Protein AF-A0A524JKV7-F1 (afdb_monomer_lite)

pLDDT: mean 83.48, std 10.89, range [38.38, 90.56]

Foldseek 3Di:
DVVVLVVVLVCCCPVVVDDPVVSVVVSVVVVLLVVQCVVVVNPDPVPDDPVSVVVSVVVVVVVDPDDD

Secondary structure (DSSP, 8-state):
-HHHHHHHHHHHHHTT---HHHHHHHHHHHHHHHHHHHHTT--SGGG--HHHHHHHHHHHHHTT----

Sequence (68 aa):
MDQLLDSFLTYLTVEKGLSKNTLESYGRDVRKFLTFLEEGQIKTIQEIKYENILDFLSHFKKHGYSDT

Radius of gyration: 13.18 Å; chains: 1; bounding box: 31×18×34 Å

Structure (mmCIF, N/CA/C/O backbone):
data_AF-A0A524JKV7-F1
#
_entry.id   AF-A0A524JKV7-F1
#
loop_
_atom_site.group_PDB
_atom_site.id
_atom_site.type_symbol
_atom_site.label_atom_id
_atom_site.label_alt_id
_atom_site.label_comp_id
_atom_site.label_asym_id
_atom_site.label_entity_id
_atom_site.label_seq_id
_atom_site.pdbx_PDB_ins_code
_atom_site.Cartn_x
_atom_site.Cartn_y
_atom_site.Cartn_z
_atom_site.occupancy
_atom_site.B_iso_or_equiv
_atom_site.auth_seq_id
_atom_site.auth_comp_id
_atom_site.auth_asym_id
_atom_site.auth_atom_id
_atom_site.pdbx_PDB_model_num
ATOM 1 N N . MET A 1 1 ? -10.372 -5.661 -2.948 1.00 77.44 1 MET A N 1
ATOM 2 C CA . MET A 1 1 ? -9.271 -4.761 -3.370 1.00 77.44 1 MET A CA 1
ATOM 3 C C . MET A 1 1 ? -8.256 -5.424 -4.308 1.00 77.44 1 MET A C 1
ATOM 5 O O . MET A 1 1 ? -7.584 -4.702 -5.030 1.00 77.44 1 MET A O 1
ATOM 9 N N . ASP A 1 2 ? -8.174 -6.759 -4.372 1.00 77.69 2 ASP A N 1
ATOM 10 C CA . ASP A 1 2 ? -7.202 -7.479 -5.220 1.00 77.69 2 ASP A CA 1
ATOM 11 C C . ASP A 1 2 ? -7.277 -7.124 -6.723 1.00 77.69 2 ASP A C 1
ATOM 13 O O . ASP A 1 2 ? -6.250 -6.868 -7.341 1.00 77.69 2 ASP A O 1
ATOM 17 N N . GLN A 1 3 ? -8.476 -6.936 -7.289 1.00 84.75 3 GLN A N 1
ATOM 18 C CA . GLN A 1 3 ? -8.617 -6.503 -8.692 1.00 84.75 3 GLN A CA 1
ATOM 19 C C . GLN A 1 3 ? -8.020 -5.113 -8.986 1.00 84.75 3 GLN A C 1
ATOM 21 O O . GLN A 1 3 ? -7.551 -4.858 -10.095 1.00 84.75 3 GLN A O 1
ATOM 26 N N . LEU A 1 4 ? -8.023 -4.206 -8.001 1.00 84.62 4 LEU A N 1
ATOM 27 C CA . LEU A 1 4 ? -7.405 -2.881 -8.141 1.00 84.62 4 LEU A CA 1
ATOM 28 C C . LEU A 1 4 ? -5.879 -2.982 -8.104 1.00 84.62 4 LEU A C 1
ATOM 30 O O . LEU A 1 4 ? -5.208 -2.289 -8.866 1.00 84.62 4 LEU A O 1
ATOM 34 N N . LEU A 1 5 ? -5.337 -3.871 -7.264 1.00 86.31 5 LEU A N 1
ATOM 35 C CA . LEU A 1 5 ? -3.909 -4.182 -7.249 1.00 86.31 5 LEU A CA 1
ATOM 36 C C . LEU A 1 5 ? -3.462 -4.771 -8.592 1.00 86.31 5 LEU A C 1
ATOM 38 O O . LEU A 1 5 ? -2.462 -4.322 -9.145 1.00 86.31 5 LEU A O 1
ATOM 42 N N . ASP A 1 6 ? -4.215 -5.724 -9.137 1.00 87.38 6 ASP A N 1
ATOM 43 C CA . ASP A 1 6 ? -3.917 -6.335 -10.435 1.00 87.38 6 ASP A CA 1
ATOM 44 C C . ASP A 1 6 ? -3.937 -5.306 -11.580 1.00 87.38 6 ASP A C 1
ATOM 46 O O . ASP A 1 6 ? -2.995 -5.228 -12.373 1.00 87.38 6 ASP A O 1
ATOM 50 N N . SER A 1 7 ? -4.938 -4.418 -11.598 1.00 88.44 7 SER A N 1
ATOM 51 C CA . SER A 1 7 ? -4.993 -3.307 -12.560 1.00 88.44 7 SER A CA 1
ATOM 52 C C . SER A 1 7 ? -3.810 -2.345 -12.408 1.00 88.44 7 SER A C 1
ATOM 54 O O . SER A 1 7 ? -3.232 -1.911 -13.404 1.00 88.44 7 SER A O 1
ATOM 56 N N . PHE A 1 8 ? -3.402 -2.034 -11.175 1.00 86.88 8 PHE A N 1
ATOM 57 C CA . PHE A 1 8 ? -2.255 -1.166 -10.909 1.00 86.88 8 PHE A CA 1
ATOM 58 C C . PHE A 1 8 ? -0.929 -1.796 -11.358 1.00 86.88 8 PHE A C 1
ATOM 60 O 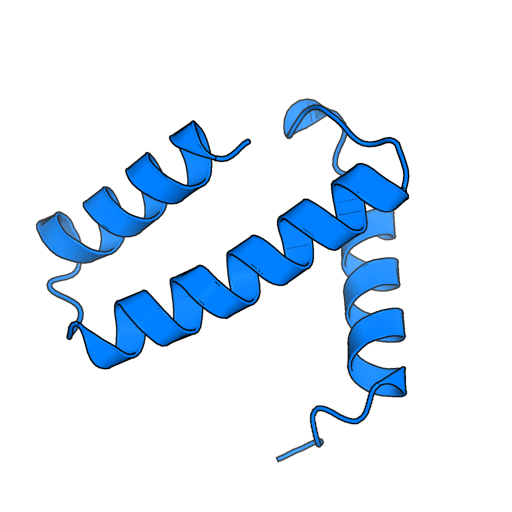O . PHE A 1 8 ? -0.123 -1.136 -12.014 1.00 86.88 8 PHE A O 1
ATOM 67 N N . LEU A 1 9 ? -0.709 -3.079 -11.063 1.00 87.31 9 LEU A N 1
ATOM 68 C CA . LEU A 1 9 ? 0.482 -3.806 -11.510 1.00 87.31 9 LEU A CA 1
ATOM 69 C C . LEU A 1 9 ? 0.506 -3.963 -13.034 1.00 87.31 9 LEU A C 1
ATOM 71 O O . LEU A 1 9 ? 1.567 -3.824 -13.646 1.00 87.31 9 LEU A O 1
ATOM 75 N N . THR A 1 10 ? -0.652 -4.176 -13.659 1.00 89.31 10 THR A N 1
ATOM 76 C CA . THR A 1 10 ? -0.784 -4.202 -15.120 1.00 89.31 10 THR A CA 1
ATOM 77 C C . THR A 1 10 ? -0.413 -2.850 -15.725 1.00 89.31 10 THR A C 1
ATOM 79 O O . THR A 1 10 ? 0.405 -2.806 -16.640 1.00 89.31 10 THR A O 1
ATOM 82 N N . TYR A 1 11 ? -0.911 -1.741 -15.172 1.00 89.81 11 TYR A N 1
ATOM 83 C CA . TYR A 1 11 ? -0.521 -0.389 -15.589 1.00 89.81 11 TYR A CA 1
ATOM 84 C C . TYR A 1 11 ? 0.995 -0.161 -15.457 1.00 89.81 11 TYR A C 1
ATOM 86 O O . TYR A 1 11 ? 1.647 0.286 -16.399 1.00 89.81 11 TYR A O 1
ATOM 94 N N . LEU A 1 12 ? 1.591 -0.538 -14.323 1.00 86.19 12 LEU A N 1
ATOM 95 C CA . LEU A 1 12 ? 3.038 -0.428 -14.112 1.00 86.19 12 LEU A CA 1
ATOM 96 C C . LEU A 1 12 ? 3.857 -1.299 -15.082 1.00 86.19 12 LEU A C 1
ATOM 98 O O . LEU A 1 12 ? 4.980 -0.945 -15.445 1.00 86.19 12 LEU A O 1
ATOM 102 N N . THR A 1 13 ? 3.303 -2.428 -15.516 1.00 86.69 13 THR A N 1
ATOM 103 C CA . THR A 1 13 ? 3.946 -3.322 -16.484 1.00 86.69 13 THR A CA 1
ATOM 104 C C . THR A 1 13 ? 3.854 -2.758 -17.899 1.00 86.69 13 THR A C 1
ATOM 106 O O . THR A 1 13 ? 4.864 -2.668 -18.591 1.00 86.69 13 THR A O 1
ATOM 109 N N . VAL A 1 14 ? 2.650 -2.373 -18.327 1.00 86.56 14 VAL A N 1
ATOM 110 C CA . VAL A 1 14 ? 2.349 -2.001 -19.716 1.00 86.56 14 VAL A CA 1
ATOM 111 C C . VAL A 1 14 ? 2.789 -0.573 -20.024 1.00 86.56 14 VAL A C 1
ATOM 113 O O . VAL A 1 14 ? 3.418 -0.340 -21.050 1.00 86.56 14 VAL A O 1
ATOM 116 N N . GLU A 1 15 ? 2.499 0.381 -19.137 1.00 85.25 15 GLU A N 1
ATOM 117 C CA . GLU A 1 15 ? 2.719 1.808 -19.411 1.00 85.25 15 GLU A CA 1
ATOM 118 C C . GLU A 1 15 ? 4.085 2.301 -18.926 1.00 85.25 15 GLU A C 1
ATOM 120 O O . GLU A 1 15 ? 4.679 3.200 -19.521 1.00 85.25 15 GLU A O 1
ATOM 125 N N . LYS A 1 16 ? 4.606 1.722 -17.837 1.00 83.44 16 LYS A N 1
ATOM 126 C CA . LYS A 1 16 ? 5.902 2.116 -17.253 1.00 83.44 16 LYS A CA 1
ATOM 127 C C . LYS A 1 16 ? 7.048 1.167 -17.605 1.00 83.44 16 LYS A C 1
ATOM 129 O O . LYS A 1 16 ? 8.195 1.516 -17.337 1.00 83.44 16 LYS A O 1
ATOM 134 N N . GLY A 1 17 ? 6.760 -0.003 -18.183 1.00 85.50 17 GLY A N 1
ATOM 135 C CA . GLY A 1 17 ? 7.775 -0.975 -18.598 1.00 85.50 17 GLY A CA 1
ATOM 136 C C . GLY A 1 17 ? 8.665 -1.465 -17.452 1.00 85.50 17 GLY A C 1
ATOM 137 O O . GLY A 1 17 ? 9.840 -1.755 -17.675 1.00 85.50 17 GLY A O 1
ATOM 138 N N . LEU A 1 18 ? 8.151 -1.498 -16.216 1.00 85.56 18 LEU A N 1
ATOM 139 C CA . LEU A 1 18 ? 8.959 -1.858 -15.051 1.00 85.56 18 LEU A CA 1
ATOM 140 C C . LEU A 1 18 ? 9.388 -3.329 -15.092 1.00 85.56 18 LEU A C 1
ATOM 142 O O . LEU A 1 18 ? 8.632 -4.221 -15.477 1.00 85.56 18 LEU A O 1
ATOM 146 N N . SER A 1 19 ? 10.608 -3.589 -14.622 1.00 87.5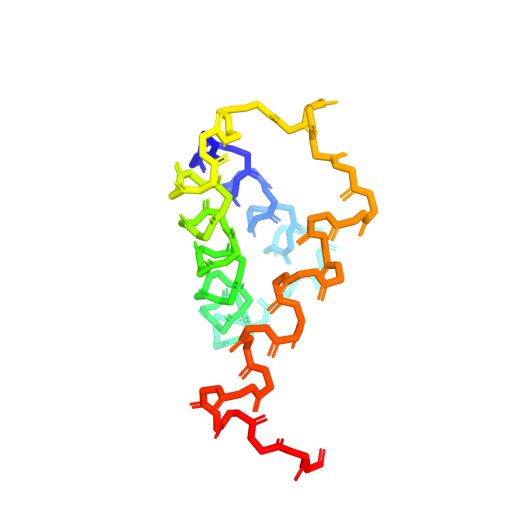0 19 SER A N 1
ATOM 147 C CA . SER A 1 19 ? 11.137 -4.943 -14.465 1.00 87.50 19 SER A CA 1
ATOM 148 C C . SER A 1 19 ? 10.264 -5.784 -13.529 1.00 87.50 19 SER A C 1
ATOM 150 O O . SER A 1 19 ? 9.761 -5.283 -12.520 1.00 87.50 19 SER A O 1
ATOM 152 N N . LYS A 1 20 ? 10.178 -7.097 -13.789 1.00 83.88 20 LYS A N 1
ATOM 153 C CA . LYS A 1 20 ? 9.458 -8.064 -12.932 1.00 83.88 20 LYS A CA 1
ATOM 154 C C . LYS A 1 20 ? 9.826 -7.945 -11.452 1.00 83.88 20 LYS A C 1
ATOM 156 O O . LYS A 1 20 ? 8.936 -7.868 -10.619 1.00 83.88 20 LYS A O 1
ATOM 161 N N . ASN A 1 21 ? 11.114 -7.807 -11.137 1.00 83.56 21 ASN A N 1
ATOM 162 C CA . ASN A 1 21 ? 11.582 -7.652 -9.755 1.00 83.56 21 ASN A CA 1
ATOM 163 C C . ASN A 1 21 ? 10.977 -6.421 -9.055 1.00 83.56 21 ASN A C 1
ATOM 165 O O . ASN A 1 21 ? 10.621 -6.482 -7.880 1.00 83.56 21 ASN A O 1
ATOM 169 N N . THR A 1 22 ? 10.837 -5.305 -9.776 1.00 85.31 22 THR A N 1
ATOM 170 C CA . THR A 1 22 ? 10.223 -4.082 -9.249 1.00 85.31 22 THR A CA 1
ATOM 171 C C . THR A 1 22 ? 8.724 -4.281 -9.055 1.00 85.31 22 THR A C 1
ATOM 173 O O . THR A 1 22 ? 8.209 -3.947 -7.995 1.00 85.31 22 THR A O 1
ATOM 176 N N . LEU A 1 23 ? 8.036 -4.894 -10.022 1.00 86.44 23 LEU A N 1
ATOM 177 C CA . LEU A 1 23 ? 6.610 -5.219 -9.913 1.00 86.44 23 LEU A CA 1
ATOM 178 C C . LEU A 1 23 ? 6.317 -6.155 -8.738 1.00 86.44 23 LEU A C 1
ATOM 180 O O . LEU A 1 23 ? 5.363 -5.932 -8.003 1.00 86.44 23 LEU A O 1
ATOM 184 N N . GLU A 1 24 ? 7.152 -7.168 -8.520 1.00 86.50 24 GLU A N 1
ATOM 185 C CA . GLU A 1 24 ? 7.006 -8.105 -7.405 1.00 86.50 24 GLU A CA 1
ATOM 186 C C . GLU A 1 24 ? 7.269 -7.454 -6.046 1.00 86.50 24 GLU A C 1
ATOM 188 O O . GLU A 1 24 ? 6.614 -7.812 -5.064 1.00 86.50 24 GLU A O 1
ATOM 193 N N . SER A 1 25 ? 8.212 -6.508 -5.967 1.00 87.12 25 SER A N 1
ATOM 194 C CA . SER A 1 25 ? 8.428 -5.727 -4.744 1.00 87.12 25 SER A CA 1
ATOM 195 C C . SER A 1 25 ? 7.220 -4.835 -4.469 1.00 87.12 25 SER A C 1
ATOM 197 O O . SER A 1 25 ? 6.588 -4.974 -3.427 1.00 87.12 25 SER A O 1
ATOM 199 N N . TYR A 1 26 ? 6.819 -4.017 -5.447 1.00 87.06 26 TYR A N 1
ATOM 200 C CA . TYR A 1 26 ? 5.651 -3.142 -5.330 1.00 87.06 26 TYR A CA 1
ATOM 201 C C . TYR A 1 26 ? 4.377 -3.928 -5.005 1.00 87.06 26 TYR A C 1
ATOM 203 O O . TYR A 1 26 ? 3.622 -3.544 -4.117 1.00 87.06 26 TYR A O 1
ATOM 211 N N . GLY A 1 27 ? 4.148 -5.056 -5.676 1.00 88.25 27 GLY A N 1
ATOM 212 C CA . GLY A 1 27 ? 2.995 -5.918 -5.432 1.00 88.25 27 GLY A CA 1
ATOM 213 C C . GLY A 1 27 ? 2.976 -6.478 -4.013 1.00 88.25 27 GLY A C 1
ATOM 214 O O . GLY A 1 27 ? 1.921 -6.489 -3.378 1.00 88.25 27 GLY A O 1
ATOM 215 N N . ARG A 1 28 ? 4.135 -6.889 -3.476 1.00 88.94 28 ARG A N 1
ATOM 216 C CA . ARG A 1 28 ? 4.251 -7.308 -2.072 1.00 88.94 28 ARG A CA 1
ATOM 217 C C . ARG A 1 28 ? 3.910 -6.176 -1.116 1.00 88.94 28 ARG A C 1
ATOM 219 O O . ARG A 1 28 ? 3.127 -6.398 -0.197 1.00 88.94 28 ARG A O 1
ATOM 226 N N . ASP A 1 29 ? 4.486 -4.997 -1.313 1.00 88.31 29 ASP A N 1
ATOM 227 C CA . ASP A 1 29 ? 4.313 -3.882 -0.381 1.00 88.31 29 ASP A CA 1
ATOM 228 C C . ASP A 1 29 ? 2.886 -3.325 -0.410 1.00 88.31 29 ASP A C 1
ATOM 230 O O . ASP A 1 29 ? 2.278 -3.139 0.645 1.00 88.31 29 ASP A O 1
ATOM 234 N N . VAL A 1 30 ? 2.286 -3.177 -1.596 1.00 89.12 30 VAL A N 1
ATOM 235 C CA . VAL A 1 30 ? 0.876 -2.778 -1.712 1.00 89.12 30 VAL A CA 1
ATOM 236 C C . VAL A 1 30 ? -0.036 -3.849 -1.116 1.00 89.12 30 VAL A C 1
ATOM 238 O O . VAL A 1 30 ? -0.959 -3.509 -0.385 1.00 89.12 30 VAL A O 1
ATOM 241 N N . ARG A 1 31 ? 0.232 -5.145 -1.332 1.00 90.06 31 ARG A N 1
ATOM 242 C CA . ARG A 1 31 ? -0.564 -6.213 -0.706 1.00 90.06 31 ARG A CA 1
ATOM 243 C C . ARG A 1 31 ? -0.512 -6.150 0.822 1.00 90.06 31 ARG A C 1
ATOM 245 O O . ARG A 1 31 ? -1.561 -6.276 1.441 1.00 90.06 31 ARG A O 1
ATOM 252 N N . LYS A 1 32 ? 0.655 -5.893 1.427 1.00 89.31 32 LYS A N 1
ATOM 253 C CA . LYS A 1 32 ? 0.764 -5.697 2.887 1.00 89.31 32 LYS A CA 1
ATOM 254 C C . LYS A 1 32 ? -0.109 -4.537 3.370 1.00 89.31 32 LYS A C 1
ATOM 256 O O . LYS A 1 32 ? -0.769 -4.669 4.395 1.00 89.31 32 LYS A O 1
ATOM 261 N N . PHE A 1 33 ? -0.135 -3.426 2.632 1.00 89.12 33 PHE A N 1
ATOM 262 C CA . PHE A 1 33 ? -1.003 -2.293 2.954 1.00 89.12 33 PHE A CA 1
ATOM 263 C C . PHE A 1 33 ? -2.489 -2.660 2.875 1.00 89.12 33 PHE A C 1
ATOM 265 O O . PHE A 1 33 ? -3.241 -2.353 3.794 1.00 89.12 33 PHE A O 1
ATOM 272 N N . LEU A 1 34 ? -2.912 -3.362 1.820 1.00 89.31 34 LEU A N 1
ATOM 273 C CA . LEU A 1 34 ? -4.306 -3.794 1.677 1.00 89.31 34 LEU A CA 1
ATOM 274 C C . LEU A 1 34 ? -4.722 -4.744 2.806 1.00 89.31 34 LEU A C 1
ATOM 276 O O . LEU A 1 34 ? -5.788 -4.563 3.383 1.00 89.31 34 LEU A O 1
ATOM 280 N N . THR A 1 35 ? -3.861 -5.695 3.177 1.00 89.12 35 THR A N 1
ATOM 281 C CA . THR A 1 35 ? -4.110 -6.592 4.314 1.00 89.12 35 THR A CA 1
ATOM 282 C C . THR A 1 35 ? -4.256 -5.818 5.623 1.00 89.12 35 THR A C 1
ATOM 284 O O . THR A 1 35 ? -5.209 -6.051 6.356 1.00 89.12 35 THR A O 1
ATOM 287 N N . PHE A 1 36 ? -3.377 -4.847 5.883 1.00 90.12 36 PHE A N 1
ATOM 288 C CA . PHE A 1 36 ? -3.472 -3.990 7.066 1.00 90.12 36 PHE A CA 1
ATOM 289 C C . PHE A 1 36 ? -4.802 -3.217 7.129 1.00 90.12 36 PHE A C 1
ATOM 291 O O . PHE A 1 36 ? -5.428 -3.120 8.184 1.00 90.12 36 PHE A O 1
ATOM 298 N N . LEU A 1 37 ? -5.266 -2.694 5.991 1.00 89.56 37 LEU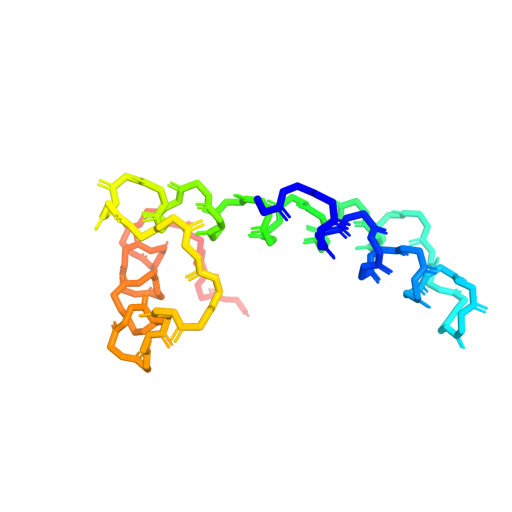 A N 1
ATOM 299 C CA . LEU A 1 37 ? -6.560 -2.016 5.902 1.00 89.56 37 LEU A CA 1
ATOM 300 C C . LEU A 1 37 ? -7.736 -2.966 6.161 1.00 89.56 37 LEU A C 1
ATOM 302 O O . LEU A 1 37 ? -8.674 -2.589 6.864 1.00 89.56 37 LEU A O 1
ATOM 306 N N . GLU A 1 38 ? -7.682 -4.193 5.635 1.00 87.88 38 GLU A N 1
ATOM 307 C CA . GLU A 1 38 ? -8.714 -5.206 5.878 1.00 87.88 38 GLU A CA 1
ATOM 308 C C . GLU A 1 38 ? -8.794 -5.604 7.362 1.00 87.88 38 GLU A C 1
ATOM 310 O O . GLU A 1 38 ? -9.898 -5.739 7.897 1.00 87.88 38 GLU A O 1
ATOM 315 N N . GLU A 1 39 ? -7.655 -5.714 8.056 1.00 88.12 39 GLU A N 1
ATOM 316 C CA . GLU A 1 39 ? -7.615 -5.925 9.512 1.00 88.12 39 GLU A CA 1
ATOM 317 C C . GLU A 1 39 ? -8.264 -4.758 10.273 1.00 88.12 39 GLU A C 1
ATOM 319 O O . GLU A 1 39 ? -9.033 -4.974 11.212 1.00 88.12 39 GLU A O 1
ATOM 324 N N . GLY A 1 40 ? -8.055 -3.525 9.799 1.00 86.19 40 GLY A N 1
ATOM 325 C CA . GLY A 1 40 ? -8.711 -2.308 10.287 1.00 86.19 40 GLY A CA 1
ATOM 326 C C . GLY A 1 40 ? -10.186 -2.145 9.888 1.00 86.19 40 GLY A C 1
ATOM 327 O O . GLY A 1 40 ? -10.741 -1.065 10.079 1.00 86.19 40 GLY A O 1
ATOM 328 N N . GLN A 1 41 ? -10.826 -3.184 9.332 1.00 87.69 41 GLN A N 1
ATOM 329 C CA . GLN A 1 41 ? -12.213 -3.187 8.835 1.00 87.69 41 GLN A CA 1
ATOM 330 C C . GLN A 1 41 ? -12.488 -2.238 7.654 1.00 87.69 41 GLN A C 1
ATOM 332 O O . GLN A 1 41 ? -13.648 -1.985 7.327 1.00 87.69 41 GLN A O 1
ATOM 337 N N . ILE A 1 42 ? -11.454 -1.763 6.957 1.00 88.81 42 ILE A N 1
ATOM 338 C CA . ILE A 1 42 ? -11.606 -0.953 5.747 1.00 88.81 42 ILE A CA 1
ATOM 339 C C . ILE A 1 42 ? -11.681 -1.880 4.541 1.00 88.81 42 ILE A C 1
ATOM 341 O O . ILE A 1 42 ? -10.699 -2.501 4.141 1.00 88.81 42 ILE A O 1
ATOM 345 N N . LYS A 1 43 ? -12.873 -1.972 3.947 1.00 83.75 43 LYS A N 1
ATOM 346 C CA . LYS A 1 43 ? -13.160 -2.904 2.843 1.00 83.75 43 LYS A CA 1
ATOM 347 C C . LYS A 1 43 ? -13.128 -2.238 1.474 1.00 83.75 43 LYS A C 1
ATOM 349 O O . LYS A 1 43 ? -12.976 -2.926 0.459 1.00 83.75 43 LYS A O 1
ATOM 354 N N . THR A 1 44 ? -13.205 -0.909 1.440 1.00 84.81 44 THR A N 1
ATOM 355 C CA . THR A 1 44 ? -13.296 -0.144 0.196 1.00 84.81 44 THR A CA 1
ATOM 356 C C . THR A 1 44 ? -12.248 0.961 0.121 1.00 84.81 44 THR A C 1
ATOM 358 O O . THR A 1 44 ? -11.937 1.613 1.11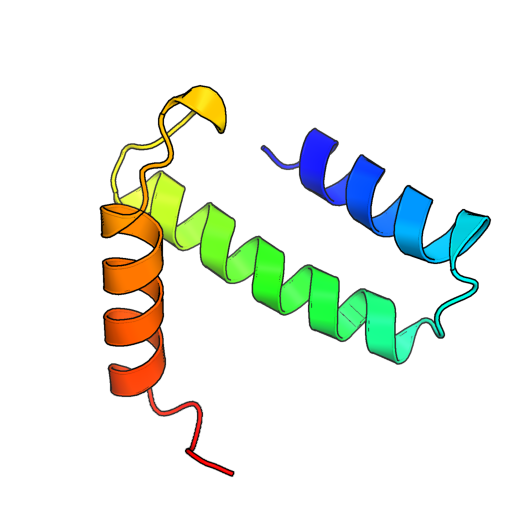1 1.00 84.81 44 THR A O 1
ATOM 361 N N . ILE A 1 45 ? -11.712 1.209 -1.078 1.00 83.12 45 ILE A N 1
ATOM 362 C CA . ILE A 1 45 ? -10.649 2.210 -1.284 1.00 83.12 45 ILE A CA 1
ATOM 363 C C . ILE A 1 45 ? -11.165 3.635 -1.038 1.00 83.12 45 ILE A C 1
ATOM 365 O O . ILE A 1 45 ? -10.410 4.475 -0.561 1.00 83.12 45 ILE A O 1
ATOM 369 N N . GLN A 1 46 ? -12.457 3.903 -1.276 1.00 86.81 46 GLN A N 1
ATOM 370 C CA . GLN A 1 46 ? -13.064 5.202 -0.951 1.00 86.81 46 GLN A CA 1
ATOM 371 C C . GLN A 1 46 ? -13.116 5.499 0.555 1.00 86.81 46 GLN A C 1
ATOM 373 O O . GLN A 1 46 ? -13.271 6.654 0.939 1.00 86.81 46 GLN A O 1
ATOM 378 N N . GLU A 1 47 ? -13.010 4.478 1.406 1.00 88.06 47 GLU A N 1
ATOM 379 C CA . GLU A 1 47 ? -13.028 4.638 2.863 1.00 88.06 47 GLU A CA 1
ATOM 380 C C . GLU A 1 47 ? -11.633 4.910 3.436 1.00 88.06 47 GLU A C 1
ATOM 382 O O . GLU A 1 47 ? -11.513 5.289 4.601 1.00 88.06 47 GLU A O 1
ATOM 3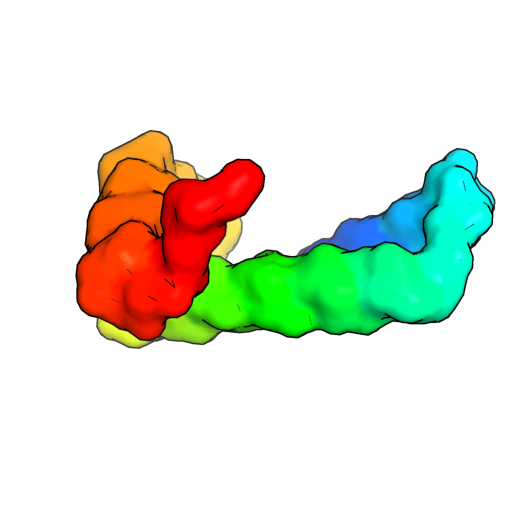87 N N . ILE A 1 48 ? -10.579 4.744 2.627 1.00 89.12 48 ILE A N 1
ATOM 388 C CA . ILE A 1 48 ? -9.201 4.984 3.051 1.00 89.12 48 ILE A CA 1
ATOM 389 C C . ILE A 1 48 ? -9.019 6.475 3.321 1.00 89.12 48 ILE A C 1
ATOM 391 O O . ILE A 1 48 ? -9.163 7.316 2.432 1.00 89.12 48 ILE A O 1
ATOM 395 N N . LYS A 1 49 ? -8.637 6.796 4.556 1.00 90.44 49 LYS A N 1
ATOM 396 C CA . LYS A 1 49 ? -8.267 8.149 4.965 1.00 90.44 49 LYS A CA 1
ATOM 397 C C . LYS A 1 49 ? -6.762 8.271 5.111 1.00 90.44 49 LYS A C 1
ATOM 399 O O . LYS A 1 49 ? -6.040 7.292 5.293 1.00 90.44 49 LYS A O 1
ATOM 404 N N . TYR A 1 50 ? -6.298 9.515 5.112 1.00 88.69 50 TYR A N 1
ATOM 405 C CA . TYR A 1 50 ? -4.905 9.848 5.397 1.00 88.69 50 TYR A CA 1
ATOM 406 C C . TYR A 1 50 ? -4.416 9.250 6.729 1.00 88.69 50 TYR A C 1
ATOM 408 O O . TYR A 1 50 ? -3.293 8.761 6.818 1.00 88.69 50 TYR A O 1
ATOM 416 N N . GLU A 1 51 ? -5.287 9.208 7.738 1.00 90.56 51 GLU A N 1
ATOM 417 C CA . GLU A 1 51 ? -5.004 8.612 9.047 1.00 90.56 51 GLU A CA 1
ATOM 418 C C . GLU A 1 51 ? -4.640 7.124 8.944 1.00 90.56 51 GLU A C 1
ATOM 420 O O . GLU A 1 51 ? -3.713 6.680 9.611 1.00 90.56 51 GLU A O 1
ATOM 425 N N . ASN A 1 52 ? -5.288 6.366 8.053 1.00 89.75 52 ASN A N 1
ATOM 426 C CA . ASN A 1 52 ? -4.979 4.950 7.841 1.00 89.75 52 ASN A CA 1
ATOM 427 C C . ASN A 1 52 ? -3.606 4.746 7.196 1.00 89.75 52 ASN A C 1
ATOM 429 O O . ASN A 1 52 ? -2.925 3.764 7.478 1.00 89.75 52 ASN A O 1
ATOM 433 N N . ILE A 1 53 ? -3.186 5.687 6.346 1.00 88.94 53 ILE A N 1
ATOM 434 C CA . ILE A 1 53 ? -1.858 5.672 5.725 1.00 88.94 53 ILE A CA 1
ATOM 435 C C . ILE A 1 53 ? -0.792 5.935 6.794 1.00 88.94 53 ILE A C 1
ATOM 437 O O . ILE A 1 53 ? 0.215 5.233 6.846 1.00 88.94 53 ILE A O 1
ATOM 441 N N . LEU A 1 54 ? -1.022 6.912 7.676 1.00 90.38 54 LEU A N 1
ATOM 442 C CA . LEU A 1 54 ? -0.123 7.190 8.797 1.00 90.38 54 LEU A CA 1
ATOM 443 C C . LEU A 1 54 ? -0.039 6.019 9.778 1.00 90.38 54 LEU A C 1
ATOM 445 O O . LEU A 1 54 ? 1.059 5.670 10.213 1.00 90.38 54 LEU A O 1
ATOM 449 N N . ASP A 1 55 ? -1.177 5.409 10.104 1.00 89.81 55 ASP A N 1
ATOM 450 C CA . ASP A 1 55 ? -1.240 4.256 11.000 1.00 89.81 55 ASP A CA 1
ATOM 451 C C . ASP A 1 55 ? -0.479 3.064 10.411 1.00 89.81 55 ASP A C 1
ATOM 453 O O . ASP A 1 55 ? 0.360 2.467 11.086 1.00 89.81 55 ASP A O 1
ATOM 457 N N . PHE A 1 56 ? -0.644 2.814 9.108 1.00 89.69 56 PHE A N 1
ATOM 458 C CA . PHE A 1 56 ? 0.144 1.818 8.390 1.00 89.69 56 PHE A CA 1
ATOM 459 C C . PHE A 1 56 ? 1.643 2.114 8.455 1.00 89.69 56 PHE A C 1
ATOM 461 O O . PHE A 1 56 ? 2.415 1.235 8.825 1.00 89.69 56 PHE A O 1
ATOM 468 N N . LEU A 1 57 ? 2.079 3.339 8.138 1.00 87.50 57 LEU A N 1
ATOM 469 C CA . LEU A 1 57 ? 3.500 3.709 8.176 1.00 87.50 57 LEU A CA 1
ATOM 470 C C . LEU A 1 57 ? 4.091 3.552 9.584 1.00 87.50 57 LEU A C 1
ATOM 472 O O . LEU A 1 57 ? 5.216 3.076 9.738 1.00 87.50 57 LEU A O 1
ATOM 476 N N . SER A 1 58 ? 3.325 3.907 10.616 1.00 87.31 58 SER A N 1
ATOM 477 C CA . SER A 1 58 ? 3.709 3.736 12.019 1.00 87.31 58 SER A CA 1
ATOM 478 C C . SER A 1 58 ? 3.821 2.254 12.402 1.00 87.31 58 SER A C 1
ATOM 480 O O . SER A 1 58 ? 4.821 1.833 12.992 1.00 87.31 58 SER A O 1
ATOM 482 N N . HIS A 1 59 ? 2.838 1.440 12.005 1.00 85.31 59 HIS A N 1
ATOM 483 C CA . HIS A 1 59 ? 2.823 -0.008 12.203 1.00 85.31 59 HIS A CA 1
ATOM 484 C C . HIS A 1 59 ? 3.992 -0.700 11.485 1.00 85.31 59 HIS A C 1
ATOM 486 O O . HIS A 1 59 ? 4.663 -1.559 12.065 1.00 85.31 59 HIS A O 1
ATOM 492 N N . PHE A 1 60 ? 4.283 -0.279 10.253 1.00 78.88 60 PHE A N 1
ATOM 493 C CA . PHE A 1 60 ? 5.350 -0.822 9.414 1.00 78.88 60 PHE A CA 1
ATOM 494 C C . PHE A 1 60 ? 6.743 -0.450 9.937 1.00 78.88 60 PHE A C 1
ATOM 496 O O . PHE A 1 60 ? 7.631 -1.301 9.988 1.00 78.88 60 PHE A O 1
ATOM 503 N N . LYS A 1 61 ? 6.918 0.790 10.419 1.00 76.75 61 LYS A N 1
ATOM 504 C CA . LYS A 1 61 ? 8.158 1.252 11.063 1.00 76.75 61 LYS A CA 1
ATOM 505 C C . LYS A 1 61 ? 8.444 0.495 12.364 1.00 76.75 61 LYS A C 1
ATOM 507 O O . LYS A 1 61 ? 9.591 0.153 12.637 1.00 76.75 61 LYS A O 1
ATOM 512 N N . LYS A 1 62 ? 7.408 0.186 13.154 1.00 70.06 62 LYS A N 1
ATOM 513 C CA . LYS A 1 62 ? 7.532 -0.621 14.383 1.00 70.06 62 LYS A CA 1
ATOM 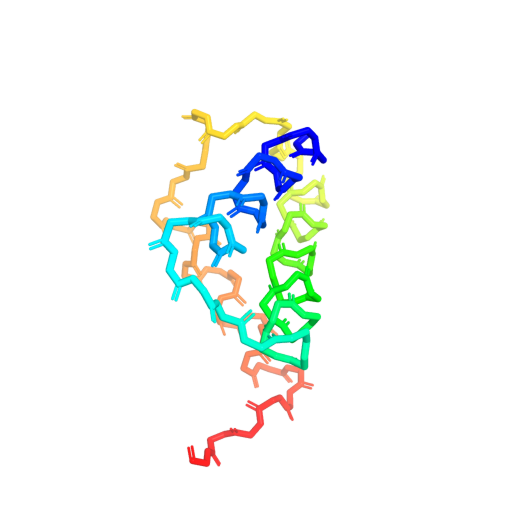514 C C . LYS A 1 62 ? 7.927 -2.077 14.125 1.00 70.06 62 LYS A C 1
ATOM 516 O O . LYS A 1 62 ? 8.569 -2.673 14.982 1.00 70.06 62 LYS A O 1
ATOM 521 N N . HIS A 1 63 ? 7.575 -2.632 12.966 1.00 65.75 63 HIS A N 1
ATOM 522 C CA . HIS A 1 63 ? 7.884 -4.016 12.588 1.00 65.75 63 HIS A CA 1
ATOM 523 C C . HIS A 1 63 ? 9.265 -4.206 11.931 1.00 65.75 63 HIS A C 1
ATOM 525 O O . HIS A 1 63 ? 9.576 -5.305 11.479 1.00 65.75 63 HIS A O 1
ATOM 531 N N . GLY A 1 64 ? 10.126 -3.181 11.925 1.00 61.41 64 GLY A N 1
ATOM 532 C CA . GLY A 1 64 ? 11.548 -3.352 11.608 1.00 61.41 64 GLY A CA 1
ATOM 533 C C . GLY A 1 64 ? 11.907 -3.333 10.121 1.00 61.41 64 GLY A C 1
ATOM 534 O O . GLY A 1 64 ? 12.951 -3.867 9.753 1.00 61.41 64 GLY A O 1
ATOM 535 N N . TYR A 1 65 ? 11.103 -2.699 9.262 1.00 55.12 65 TYR A N 1
ATOM 536 C CA . TYR A 1 65 ? 11.600 -2.294 7.946 1.00 55.12 65 TYR A CA 1
ATOM 537 C C . TYR A 1 65 ? 12.428 -1.024 8.118 1.00 55.12 65 TYR A C 1
ATOM 539 O O . TYR A 1 65 ? 11.908 0.080 8.273 1.00 55.12 65 TYR A O 1
ATOM 547 N N . SER A 1 66 ? 13.727 -1.271 8.224 1.00 44.69 66 SER A N 1
ATOM 548 C CA . SER A 1 66 ? 14.798 -0.344 8.533 1.00 44.69 66 SER A CA 1
ATOM 549 C C . SER A 1 66 ? 14.709 0.947 7.730 1.00 44.69 66 SER A C 1
ATOM 551 O O . SER A 1 66 ? 14.598 0.930 6.507 1.00 44.69 66 SER A O 1
ATOM 553 N N . ASP A 1 67 ? 14.829 2.051 8.462 1.00 45.12 67 ASP A N 1
ATOM 554 C CA . ASP A 1 67 ? 15.495 3.267 8.008 1.00 45.12 67 ASP A CA 1
ATOM 555 C C . ASP A 1 67 ? 16.768 2.839 7.249 1.00 45.12 67 ASP A C 1
ATOM 557 O O . ASP A 1 67 ? 17.675 2.233 7.826 1.00 45.12 67 ASP A O 1
ATOM 561 N N . THR A 1 68 ? 16.774 2.976 5.928 1.00 38.38 68 THR A N 1
ATOM 562 C CA . THR A 1 68 ? 17.964 2.806 5.087 1.00 38.38 68 THR A CA 1
ATOM 563 C C . THR A 1 68 ? 17.914 3.850 3.994 1.00 38.38 68 THR A C 1
ATOM 565 O O . THR A 1 68 ? 16.817 4.035 3.416 1.00 38.38 68 THR A O 1
#